Protein AF-A0A411YFC4-F1 (afdb_monomer_lite)

Radius of gyration: 18.9 Å; chains: 1; bounding box: 42×34×43 Å

pLDDT: mean 86.46, std 14.1, range [33.75, 98.25]

Structure (mmCIF, N/CA/C/O backbone):
data_AF-A0A411YFC4-F1
#
_entry.id   AF-A0A411YFC4-F1
#
loop_
_atom_site.group_PDB
_atom_site.id
_atom_site.type_symbol
_atom_site.label_atom_id
_atom_site.label_alt_id
_atom_site.label_comp_id
_atom_site.label_asym_id
_atom_site.label_entity_id
_atom_site.label_seq_id
_atom_site.pdbx_PDB_ins_code
_atom_site.Cartn_x
_atom_site.Cartn_y
_atom_site.Cartn_z
_atom_site.occupancy
_atom_site.B_iso_or_equiv
_atom_site.auth_seq_id
_atom_site.auth_comp_id
_atom_site.auth_asym_id
_atom_site.auth_atom_id
_atom_site.pdbx_PDB_model_num
ATOM 1 N N . MET A 1 1 ? -1.561 18.565 -4.125 1.00 37.03 1 MET A N 1
ATOM 2 C CA . MET A 1 1 ? -0.130 18.327 -4.409 1.00 37.03 1 MET A CA 1
ATOM 3 C C . MET A 1 1 ? 0.171 16.893 -3.989 1.00 37.03 1 MET A C 1
ATOM 5 O O . MET A 1 1 ? 0.021 16.588 -2.815 1.00 37.03 1 MET A O 1
ATOM 9 N N . HIS A 1 2 ? 0.459 15.991 -4.929 1.00 33.75 2 HIS A N 1
ATOM 10 C CA . HIS A 1 2 ? 0.832 14.615 -4.592 1.00 33.75 2 HIS A CA 1
ATOM 11 C C . HIS A 1 2 ? 2.279 14.623 -4.103 1.00 33.75 2 HIS A C 1
ATOM 13 O O . HIS A 1 2 ? 3.173 14.980 -4.867 1.00 33.75 2 HIS A O 1
ATOM 19 N N . ALA A 1 3 ? 2.502 14.278 -2.835 1.00 43.06 3 ALA A N 1
ATOM 20 C CA . ALA A 1 3 ? 3.841 14.029 -2.330 1.00 43.06 3 ALA A CA 1
ATOM 21 C C . ALA A 1 3 ? 4.404 12.824 -3.096 1.00 43.06 3 ALA A C 1
ATOM 23 O O . ALA A 1 3 ? 3.947 11.693 -2.928 1.00 43.06 3 ALA A O 1
ATOM 24 N N . LEU A 1 4 ? 5.339 13.087 -4.007 1.00 51.72 4 LEU A N 1
ATOM 25 C CA . LEU A 1 4 ? 6.214 12.061 -4.559 1.00 51.72 4 LEU A CA 1
ATOM 26 C C . LEU A 1 4 ? 6.879 11.351 -3.374 1.00 51.72 4 LEU A C 1
ATOM 28 O O . LEU A 1 4 ? 7.251 12.009 -2.402 1.00 51.72 4 LEU A O 1
ATOM 32 N N . ALA A 1 5 ? 7.026 10.029 -3.453 1.00 55.16 5 ALA A N 1
ATOM 33 C CA . ALA A 1 5 ? 7.815 9.233 -2.516 1.00 55.16 5 ALA A CA 1
ATOM 34 C C . ALA A 1 5 ? 9.312 9.579 -2.656 1.00 55.16 5 ALA A C 1
ATOM 36 O O . ALA A 1 5 ? 10.117 8.779 -3.120 1.00 55.16 5 ALA A O 1
ATOM 37 N N . GLY A 1 6 ? 9.675 10.822 -2.351 1.00 59.81 6 GLY A N 1
ATOM 38 C CA . GLY A 1 6 ? 11.044 11.292 -2.305 1.00 59.81 6 GLY A CA 1
ATOM 39 C C . GLY A 1 6 ? 11.630 10.972 -0.941 1.00 59.81 6 GLY A C 1
ATOM 40 O O . GLY A 1 6 ? 11.164 11.483 0.074 1.00 59.81 6 GLY A O 1
ATOM 41 N N . THR A 1 7 ? 12.659 10.135 -0.912 1.00 64.25 7 THR A N 1
ATOM 42 C CA . THR A 1 7 ? 13.536 10.010 0.253 1.00 64.25 7 THR A CA 1
ATOM 43 C C . THR A 1 7 ? 14.385 11.283 0.360 1.00 64.25 7 THR A C 1
ATOM 45 O O . THR A 1 7 ? 14.825 11.794 -0.677 1.00 64.25 7 THR A O 1
ATOM 48 N N . PRO A 1 8 ? 14.646 11.823 1.566 1.00 70.94 8 PRO A N 1
ATOM 49 C CA . PRO A 1 8 ? 15.629 12.890 1.729 1.00 70.94 8 PRO A CA 1
ATOM 50 C C . PRO A 1 8 ? 16.970 12.465 1.107 1.00 70.94 8 PRO A C 1
ATOM 52 O O . PRO A 1 8 ? 17.523 11.439 1.489 1.00 70.94 8 PRO A O 1
ATOM 55 N N . GLY A 1 9 ? 17.461 13.215 0.114 1.00 76.62 9 GLY A N 1
ATOM 56 C CA . GLY A 1 9 ? 18.673 12.867 -0.650 1.00 76.62 9 GLY A CA 1
ATOM 57 C C . GLY A 1 9 ? 18.444 12.094 -1.960 1.00 76.62 9 GLY A C 1
ATOM 58 O O . GLY A 1 9 ? 19.403 11.838 -2.683 1.00 76.62 9 GLY A O 1
ATOM 59 N N 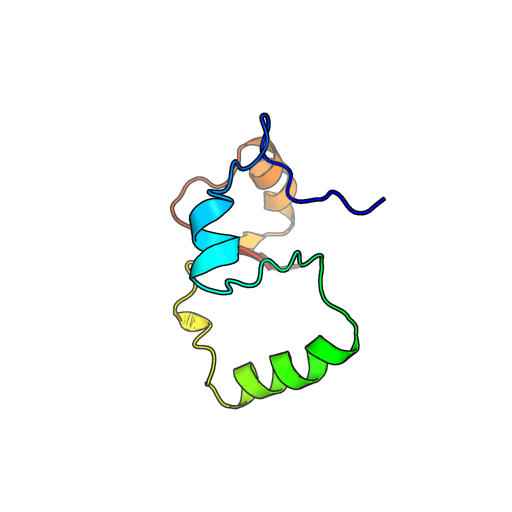. GLY A 1 10 ? 17.194 11.780 -2.314 1.00 79.75 10 GLY A N 1
ATOM 60 C CA . GLY A 1 10 ? 16.841 11.071 -3.547 1.00 79.75 10 GLY A CA 1
ATOM 61 C C . GLY A 1 10 ? 17.085 9.558 -3.488 1.00 79.75 10 GLY A C 1
ATOM 62 O O . GLY A 1 10 ? 17.446 9.004 -2.454 1.00 79.75 10 GLY A O 1
ATOM 63 N N . ALA A 1 11 ? 16.859 8.884 -4.617 1.00 82.81 11 ALA A N 1
ATOM 64 C CA . ALA A 1 11 ? 17.109 7.454 -4.800 1.00 82.81 11 ALA A CA 1
ATOM 65 C C . ALA A 1 11 ? 18.026 7.267 -6.025 1.00 82.81 11 ALA A C 1
ATOM 67 O O . ALA A 1 11 ? 17.523 7.244 -7.152 1.00 82.81 11 ALA A O 1
ATOM 68 N N . PRO A 1 12 ? 19.362 7.225 -5.849 1.00 88.50 12 PRO A N 1
ATOM 69 C CA . PRO A 1 12 ? 20.285 7.093 -6.971 1.00 88.50 12 PRO A CA 1
ATOM 70 C C . PRO A 1 12 ? 20.091 5.745 -7.674 1.00 88.50 12 PRO A C 1
ATOM 72 O O . PRO A 1 12 ? 19.947 4.707 -7.029 1.00 88.50 12 PRO A O 1
ATOM 75 N N . VAL A 1 13 ? 20.105 5.768 -9.007 1.00 90.75 13 VAL A N 1
ATOM 76 C CA . VAL A 1 13 ? 19.961 4.584 -9.863 1.00 90.75 13 VAL A CA 1
ATOM 77 C C . VAL A 1 13 ? 21.162 4.458 -10.793 1.00 90.75 13 VAL A C 1
ATOM 79 O O . VAL A 1 13 ? 21.693 5.461 -11.271 1.00 90.75 13 VAL A O 1
ATOM 82 N N . ASP A 1 14 ? 21.586 3.225 -11.072 1.00 96.06 14 ASP A N 1
ATOM 83 C CA . ASP A 1 14 ? 22.647 2.960 -12.044 1.00 96.06 14 ASP A CA 1
ATOM 84 C C . ASP A 1 14 ? 22.092 3.046 -13.475 1.00 96.06 14 ASP A C 1
ATOM 86 O O . ASP A 1 14 ? 21.413 2.137 -13.966 1.00 96.06 14 ASP A O 1
ATOM 90 N N . ALA A 1 15 ? 22.395 4.152 -14.155 1.00 95.12 15 ALA A N 1
ATOM 91 C CA . ALA A 1 15 ? 21.945 4.404 -15.519 1.00 95.12 15 ALA A CA 1
ATOM 92 C C . ALA A 1 15 ? 22.514 3.406 -16.546 1.00 95.12 15 ALA A C 1
ATOM 94 O O . ALA A 1 15 ? 21.842 3.125 -17.540 1.00 95.12 15 ALA A O 1
ATOM 95 N N . ASN A 1 16 ? 23.697 2.822 -16.309 1.00 97.88 16 ASN A N 1
ATOM 96 C CA . ASN A 1 16 ? 24.253 1.806 -17.207 1.00 97.88 16 ASN A CA 1
ATOM 97 C C . ASN A 1 16 ? 23.398 0.544 -17.181 1.00 97.88 16 ASN A C 1
ATOM 99 O O . ASN A 1 16 ? 23.109 -0.026 -18.232 1.00 97.88 16 ASN A O 1
ATOM 103 N N . LEU A 1 17 ? 22.951 0.121 -15.997 1.00 97.94 17 LEU A N 1
ATOM 104 C CA . LEU A 1 17 ? 22.065 -1.033 -15.886 1.00 97.94 17 LEU A CA 1
ATOM 105 C C . LEU A 1 17 ? 20.721 -0.772 -16.555 1.00 97.94 17 LEU A C 1
ATOM 107 O O . LEU A 1 17 ? 20.229 -1.643 -17.267 1.00 97.94 17 LEU A O 1
ATOM 111 N N . VAL A 1 18 ? 20.148 0.419 -16.370 1.00 96.81 18 VAL A N 1
ATOM 112 C CA . VAL A 1 18 ? 18.885 0.787 -17.022 1.00 96.81 18 VAL A CA 1
ATOM 113 C C . VAL A 1 18 ? 19.029 0.738 -18.541 1.00 96.81 18 VAL A C 1
ATOM 115 O O . VAL A 1 18 ? 18.213 0.100 -19.203 1.00 96.81 18 VAL A O 1
ATOM 118 N N . HIS A 1 19 ? 20.085 1.346 -19.085 1.00 96.81 19 HIS A N 1
ATOM 119 C CA . HIS A 1 19 ? 20.317 1.404 -20.524 1.00 96.81 19 HIS A CA 1
ATOM 120 C C . HIS A 1 19 ? 20.596 0.022 -21.127 1.00 96.81 19 HIS A C 1
ATOM 122 O O . HIS A 1 19 ? 19.867 -0.421 -22.010 1.00 96.81 19 HIS A O 1
ATOM 128 N N . TYR A 1 20 ? 21.611 -0.685 -20.627 1.00 98.25 20 TYR A N 1
ATOM 129 C CA . TYR A 1 20 ? 22.099 -1.914 -21.257 1.00 98.25 20 TYR A CA 1
ATOM 130 C C . TYR A 1 20 ? 21.276 -3.159 -20.922 1.00 98.25 20 TYR A C 1
ATOM 132 O O . TYR A 1 20 ? 21.366 -4.156 -21.635 1.00 98.25 20 TYR A O 1
ATOM 140 N N . ARG A 1 21 ? 20.471 -3.130 -19.851 1.00 97.62 21 ARG A N 1
ATOM 141 C CA . ARG A 1 21 ? 19.522 -4.212 -19.533 1.00 97.62 21 ARG A CA 1
ATOM 142 C C . ARG A 1 21 ? 18.077 -3.856 -19.864 1.00 97.62 21 ARG A C 1
ATOM 144 O O . ARG A 1 21 ? 17.191 -4.640 -19.541 1.00 97.62 21 ARG A O 1
ATOM 151 N N . HIS A 1 22 ? 17.844 -2.701 -20.489 1.00 96.12 22 HIS A N 1
ATOM 152 C CA . HIS A 1 22 ? 16.513 -2.210 -20.848 1.00 96.12 22 HIS A CA 1
ATOM 153 C C . HIS A 1 22 ? 15.526 -2.240 -19.666 1.00 96.12 22 HIS A C 1
ATOM 155 O O . HIS A 1 22 ? 14.380 -2.673 -19.797 1.00 96.12 22 HIS A O 1
ATOM 161 N N . LEU A 1 23 ? 15.976 -1.811 -18.483 1.00 97.31 23 LEU A N 1
ATOM 162 C CA . LEU A 1 23 ? 15.111 -1.773 -17.303 1.00 97.31 23 LEU A CA 1
ATOM 163 C C . LEU A 1 23 ? 14.108 -0.622 -17.426 1.00 97.31 23 LEU A C 1
ATOM 165 O O . LEU A 1 23 ? 14.434 0.451 -17.928 1.00 97.31 23 LEU A O 1
ATOM 169 N N . THR A 1 24 ? 12.891 -0.827 -16.921 1.00 95.56 24 THR A N 1
ATOM 170 C CA . THR A 1 24 ? 11.856 0.215 -16.872 1.00 95.56 24 THR A CA 1
ATOM 171 C C . THR A 1 24 ? 11.655 0.677 -15.434 1.00 95.56 24 THR A C 1
ATOM 173 O O . THR A 1 24 ? 11.385 -0.137 -14.552 1.00 95.56 24 THR A O 1
ATOM 176 N N . LEU A 1 25 ? 11.760 1.987 -15.200 1.00 90.94 25 LEU A N 1
ATOM 177 C CA . LEU A 1 25 ? 11.473 2.61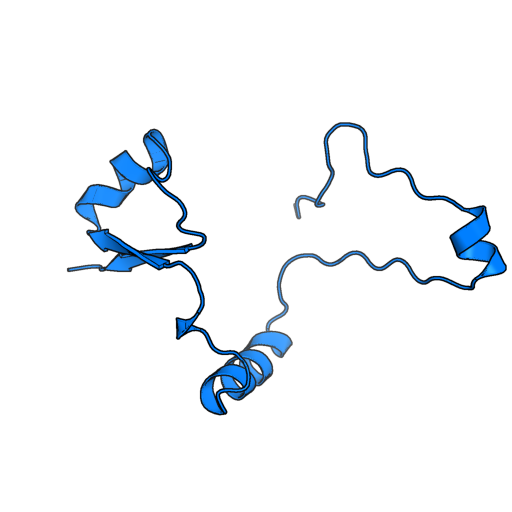8 -13.913 1.00 90.94 25 LEU A CA 1
ATOM 178 C C . LEU A 1 25 ? 10.127 3.340 -14.000 1.00 90.94 25 LEU A C 1
ATOM 180 O O . LEU A 1 25 ? 9.956 4.240 -14.820 1.00 90.94 25 LEU A O 1
ATOM 184 N N . VAL A 1 26 ? 9.173 2.948 -13.154 1.00 90.81 26 VAL A N 1
ATOM 185 C CA . VAL A 1 26 ? 7.824 3.529 -13.126 1.00 90.81 26 VAL A CA 1
ATOM 186 C C . VAL A 1 26 ? 7.536 4.064 -11.730 1.00 90.81 26 VAL A C 1
ATOM 188 O O . VAL A 1 26 ? 7.605 3.328 -10.749 1.00 90.81 26 VAL A O 1
ATOM 191 N N . GLY A 1 27 ? 7.192 5.348 -11.641 1.00 84.69 27 GLY A N 1
ATOM 192 C CA . GLY A 1 27 ? 6.634 5.925 -10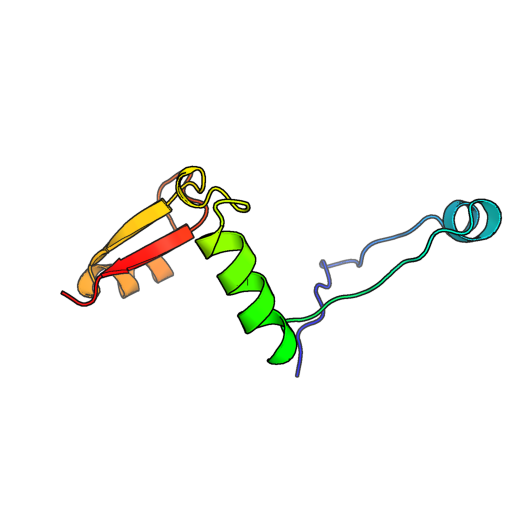.421 1.00 84.69 27 GLY A CA 1
ATOM 193 C C . GLY A 1 27 ? 5.154 5.569 -10.280 1.00 84.69 27 GLY A C 1
ATOM 194 O O . GLY A 1 27 ? 4.423 5.540 -11.268 1.00 84.69 27 GLY A O 1
ATOM 195 N N . SER A 1 28 ? 4.689 5.341 -9.053 1.00 84.00 28 SER A N 1
ATOM 196 C CA . SER A 1 28 ? 3.261 5.198 -8.756 1.00 84.00 28 SER A CA 1
ATOM 197 C C . SER A 1 28 ? 2.865 6.123 -7.613 1.00 84.00 28 SER A C 1
ATOM 199 O O . SER A 1 28 ? 3.648 6.359 -6.692 1.00 84.00 28 SER A O 1
ATOM 201 N N . THR A 1 29 ? 1.659 6.685 -7.687 1.00 84.38 29 THR A N 1
ATOM 202 C CA . THR A 1 29 ? 1.096 7.513 -6.619 1.00 84.38 29 THR A CA 1
ATOM 203 C C . THR A 1 29 ? -0.386 7.196 -6.462 1.00 84.38 29 THR A C 1
ATOM 205 O O . THR A 1 29 ? -1.154 7.200 -7.425 1.00 84.38 29 THR A O 1
ATOM 208 N N . GLY A 1 30 ? -0.790 6.904 -5.226 1.00 83.31 30 GLY A N 1
ATOM 209 C CA . GLY A 1 30 ? -2.176 6.588 -4.895 1.00 83.31 30 GLY A CA 1
ATOM 210 C C . GLY A 1 30 ? -2.763 5.408 -5.679 1.00 83.31 30 GLY A C 1
ATOM 211 O O . GLY A 1 30 ? -2.069 4.597 -6.287 1.00 83.31 30 GLY A O 1
ATOM 212 N N . SER A 1 31 ? -4.086 5.303 -5.635 1.00 86.19 31 SER A N 1
ATOM 213 C CA . SER A 1 31 ? -4.865 4.360 -6.436 1.00 86.19 31 SER A CA 1
ATOM 214 C C . SER A 1 31 ? -5.955 5.118 -7.181 1.00 86.19 31 SER A C 1
ATOM 216 O O . SER A 1 31 ? -6.609 5.990 -6.612 1.00 86.19 31 SER A O 1
ATOM 218 N N . ALA A 1 32 ? -6.158 4.787 -8.455 1.00 89.19 32 ALA A N 1
ATOM 219 C CA . ALA A 1 32 ? -7.265 5.310 -9.242 1.00 89.19 32 ALA A CA 1
ATOM 220 C C . ALA A 1 32 ? -8.557 4.542 -8.929 1.00 89.19 32 ALA A C 1
ATOM 222 O O . ALA A 1 32 ? -8.511 3.378 -8.532 1.00 89.19 32 ALA A O 1
ATOM 223 N N . LEU A 1 33 ? -9.717 5.159 -9.190 1.00 90.62 33 LEU A N 1
ATOM 224 C CA . LEU A 1 33 ? -11.027 4.530 -8.967 1.00 90.62 33 LEU A CA 1
ATOM 225 C C . LEU A 1 33 ? -11.148 3.154 -9.654 1.00 90.62 33 LEU A C 1
ATOM 227 O O . LEU A 1 33 ? -11.690 2.208 -9.088 1.00 90.62 33 LEU A O 1
ATOM 231 N N . LYS A 1 34 ? -10.552 3.013 -10.844 1.00 93.06 34 LYS A N 1
ATOM 232 C CA . LYS A 1 34 ? -10.526 1.756 -11.606 1.00 93.06 34 LYS A CA 1
ATOM 233 C C . LYS A 1 34 ? -9.787 0.598 -10.913 1.00 93.06 34 LYS A C 1
ATOM 235 O O . LYS A 1 34 ? -9.922 -0.535 -11.353 1.00 93.06 34 LYS A O 1
ATOM 240 N N . HIS A 1 35 ? -8.998 0.854 -9.866 1.00 94.31 35 HIS A N 1
ATOM 241 C CA . HIS A 1 35 ? -8.245 -0.185 -9.150 1.00 94.31 35 HIS A CA 1
ATOM 242 C C . HIS A 1 35 ? -9.054 -0.848 -8.024 1.00 94.31 35 HIS A C 1
ATOM 244 O O . HIS A 1 35 ? -8.719 -1.958 -7.619 1.00 94.31 35 HIS A O 1
ATOM 250 N N . TYR A 1 36 ? -10.121 -0.210 -7.527 1.00 94.12 36 TYR A N 1
ATOM 251 C CA . TYR A 1 36 ? -10.848 -0.712 -6.354 1.00 94.12 36 TYR A CA 1
ATOM 252 C C . TYR A 1 36 ? -11.636 -1.990 -6.644 1.00 94.12 36 TYR A C 1
ATOM 254 O O . TYR A 1 36 ? -11.546 -2.933 -5.866 1.00 94.12 36 TYR A O 1
ATOM 262 N N . LEU A 1 37 ? -12.373 -2.048 -7.761 1.00 95.56 37 LEU A N 1
ATOM 263 C CA . LEU A 1 37 ? -13.159 -3.239 -8.109 1.00 95.56 37 LEU A CA 1
ATOM 264 C C . LEU A 1 37 ? -12.273 -4.486 -8.299 1.00 95.56 37 LEU A C 1
ATOM 266 O O . LEU A 1 37 ? -12.550 -5.488 -7.640 1.00 95.56 37 LEU A O 1
ATOM 270 N N . PRO A 1 38 ? -11.168 -4.437 -9.076 1.00 95.88 38 PRO A N 1
ATOM 271 C CA . PRO A 1 38 ? -10.228 -5.557 -9.137 1.00 95.88 38 PRO A CA 1
ATOM 272 C C . PRO A 1 38 ? -9.622 -5.911 -7.774 1.00 95.88 38 PRO A C 1
ATOM 274 O O . PRO A 1 38 ? -9.489 -7.085 -7.444 1.00 95.88 38 PRO A O 1
ATOM 277 N N . GLY A 1 39 ? -9.280 -4.910 -6.954 1.00 95.12 39 GLY A N 1
ATOM 278 C CA . GLY A 1 39 ? -8.744 -5.140 -5.611 1.00 95.12 39 GLY A CA 1
ATOM 279 C C . GLY A 1 39 ? -9.715 -5.906 -4.707 1.00 95.12 39 GLY A C 1
ATOM 280 O O . GLY A 1 39 ? -9.316 -6.858 -4.041 1.00 95.12 39 GLY A O 1
ATOM 281 N N . LEU A 1 40 ? -10.998 -5.537 -4.726 1.00 95.00 40 LEU A N 1
ATOM 282 C CA . LEU A 1 40 ? -12.049 -6.242 -3.989 1.00 95.00 40 LEU A CA 1
ATOM 283 C C . LEU A 1 40 ? -12.225 -7.678 -4.479 1.00 95.00 40 LEU A C 1
ATOM 285 O O . LEU A 1 40 ? -12.387 -8.580 -3.665 1.00 95.00 40 LEU A O 1
ATOM 289 N N . GLU A 1 41 ? -12.162 -7.905 -5.789 1.00 97.06 41 GLU A N 1
ATOM 290 C CA . GLU A 1 41 ? -12.280 -9.245 -6.361 1.00 97.06 41 GLU A CA 1
ATOM 291 C C . GLU A 1 41 ? -11.133 -10.167 -5.926 1.00 97.06 41 GLU A C 1
ATOM 293 O O . GLU A 1 41 ? -11.370 -11.325 -5.580 1.00 97.06 41 GLU A O 1
ATOM 298 N N . LEU A 1 42 ? -9.901 -9.652 -5.872 1.00 96.94 42 LEU A N 1
ATOM 299 C CA . LEU A 1 42 ? -8.753 -10.399 -5.356 1.00 96.94 42 LEU A CA 1
ATOM 300 C C . LEU A 1 42 ? -8.962 -10.825 -3.898 1.00 96.94 42 LEU A C 1
ATOM 302 O O . LEU A 1 42 ? -8.685 -11.973 -3.548 1.00 96.94 42 LEU A O 1
ATOM 306 N N . VAL A 1 43 ? -9.478 -9.922 -3.061 1.00 95.88 43 VAL A N 1
ATOM 307 C CA . VAL A 1 43 ? -9.789 -10.214 -1.654 1.00 95.88 43 VAL A CA 1
ATOM 308 C C . VAL A 1 43 ? -10.928 -11.227 -1.546 1.00 95.88 43 VAL A C 1
ATOM 310 O O . VAL A 1 43 ? -10.794 -12.222 -0.841 1.00 95.88 43 VAL A O 1
ATOM 313 N N . ALA A 1 44 ? -12.024 -11.024 -2.279 1.00 96.38 44 ALA A N 1
ATOM 314 C CA . ALA A 1 44 ? -13.195 -11.900 -2.246 1.00 96.38 44 ALA A CA 1
ATOM 315 C C . ALA A 1 44 ? -12.873 -13.337 -2.685 1.00 96.38 44 ALA A C 1
ATOM 317 O O . ALA A 1 44 ? -13.449 -14.289 -2.165 1.00 96.38 44 ALA A O 1
ATOM 318 N N . ARG A 1 45 ? -11.932 -13.502 -3.622 1.00 97.19 45 ARG A N 1
ATOM 319 C CA . ARG A 1 45 ? -11.447 -14.810 -4.088 1.00 97.19 45 ARG A CA 1
ATOM 320 C C . ARG A 1 45 ? -10.373 -15.426 -3.181 1.00 97.19 45 ARG A C 1
ATOM 322 O O . ARG A 1 45 ? -9.872 -16.499 -3.501 1.00 97.19 45 ARG A O 1
ATOM 329 N N . GLY A 1 46 ? -9.981 -14.754 -2.097 1.00 95.06 46 GLY A N 1
ATOM 330 C CA . GLY A 1 46 ? -8.914 -15.213 -1.203 1.00 95.06 46 GLY A CA 1
ATOM 331 C C . GLY A 1 46 ? -7.518 -15.197 -1.836 1.00 95.06 46 GLY A C 1
ATOM 332 O O . GLY A 1 46 ? -6.606 -15.843 -1.330 1.00 95.06 46 GLY A O 1
ATOM 333 N N . LEU A 1 47 ? -7.326 -14.467 -2.941 1.00 96.69 47 LEU A N 1
ATOM 334 C CA . LEU A 1 47 ? -6.028 -14.349 -3.622 1.00 96.69 47 LEU A CA 1
ATOM 335 C C . LEU A 1 47 ? -5.069 -13.408 -2.881 1.00 96.69 47 LEU A C 1
ATOM 337 O O . LEU A 1 47 ? -3.865 -13.423 -3.131 1.00 96.69 47 LEU A O 1
ATOM 341 N N . VAL A 1 48 ? -5.602 -12.599 -1.962 1.00 95.25 48 VAL A N 1
ATOM 342 C CA . VAL A 1 48 ? -4.837 -11.772 -1.028 1.00 95.25 48 VAL A CA 1
ATOM 343 C C . VAL A 1 48 ? -5.194 -12.212 0.400 1.00 95.25 48 VAL A C 1
ATOM 345 O O . VAL A 1 48 ? -6.294 -11.897 0.856 1.00 95.25 48 VAL A O 1
ATOM 348 N N . PRO A 1 49 ? -4.298 -12.924 1.112 1.00 91.50 49 PRO A N 1
ATOM 349 C CA . PRO A 1 49 ? -4.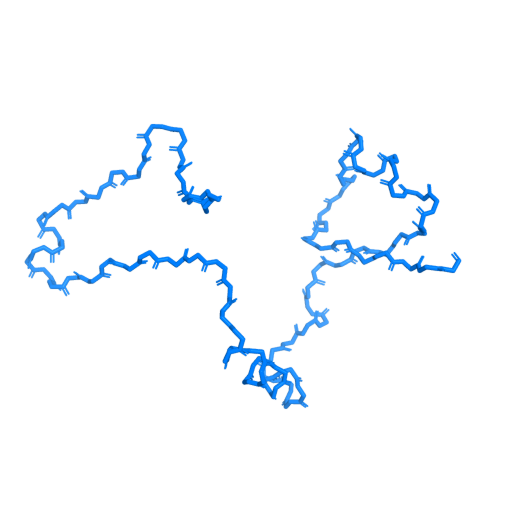558 -13.444 2.457 1.00 91.50 49 PRO A CA 1
ATOM 350 C C . PRO A 1 49 ? -4.415 -12.335 3.510 1.00 91.50 49 PRO A C 1
ATOM 352 O O . PRO A 1 49 ? -3.349 -12.148 4.108 1.00 91.50 49 PRO A O 1
ATOM 355 N N . LEU A 1 50 ? -5.477 -11.549 3.704 1.00 91.12 50 LEU A N 1
ATOM 356 C CA . LEU A 1 50 ? -5.486 -10.388 4.604 1.00 91.12 50 LEU A CA 1
ATOM 357 C C . LEU A 1 50 ? -5.280 -10.770 6.075 1.00 91.12 50 LEU A C 1
ATOM 359 O O . LEU A 1 50 ? -4.733 -9.983 6.840 1.00 91.12 50 LEU A O 1
ATOM 363 N N . GLU A 1 51 ? -5.653 -11.983 6.464 1.00 90.38 51 GLU A N 1
ATOM 364 C CA . GLU A 1 51 ? -5.462 -12.552 7.799 1.00 90.38 51 GLU A CA 1
ATOM 365 C C . GLU A 1 51 ? -3.987 -12.696 8.202 1.00 90.38 51 GLU A C 1
ATOM 367 O O . GLU A 1 51 ? -3.677 -12.795 9.386 1.00 90.38 51 GLU A O 1
ATOM 372 N N . ARG A 1 52 ? -3.061 -12.672 7.234 1.00 91.62 52 ARG A N 1
ATOM 373 C CA . ARG A 1 52 ? -1.614 -12.679 7.498 1.00 91.62 52 ARG A CA 1
ATOM 374 C C . ARG A 1 52 ? -1.056 -11.296 7.808 1.00 91.62 52 ARG A C 1
ATOM 376 O O . ARG A 1 52 ? 0.115 -11.193 8.171 1.00 91.62 52 ARG A O 1
ATOM 383 N N . LEU A 1 53 ? -1.843 -10.240 7.611 1.00 91.38 53 LEU A N 1
ATOM 384 C CA . LEU A 1 53 ? -1.415 -8.881 7.890 1.00 91.38 53 LEU A CA 1
ATOM 385 C C . LEU A 1 53 ? -1.315 -8.699 9.412 1.00 91.38 53 LEU A C 1
ATOM 387 O O . LEU A 1 53 ? -2.314 -8.910 10.099 1.00 91.38 53 LEU A O 1
ATOM 391 N N . PRO A 1 54 ? -0.156 -8.290 9.959 1.00 91.62 54 PRO A N 1
ATOM 392 C CA . PRO A 1 54 ? -0.057 -7.947 11.371 1.00 91.62 54 PRO A CA 1
ATOM 393 C C . PRO A 1 54 ? -0.953 -6.741 11.657 1.00 91.62 54 PRO A C 1
ATOM 395 O O . PRO A 1 54 ? -0.636 -5.612 11.266 1.00 91.62 54 PRO A O 1
ATOM 398 N N . VAL A 1 55 ? -2.095 -7.001 12.287 1.00 91.75 55 VAL A N 1
ATOM 399 C CA . VAL A 1 55 ? -3.129 -6.007 12.562 1.00 91.75 55 VAL A CA 1
ATOM 400 C C . VAL A 1 55 ? -3.342 -5.890 14.063 1.00 91.75 55 VAL A C 1
ATOM 402 O O . VAL A 1 55 ? -3.542 -6.895 14.740 1.00 91.75 55 VAL A O 1
ATOM 405 N N . GLU A 1 56 ? -3.365 -4.660 14.568 1.00 92.00 56 GLU A N 1
ATOM 406 C CA . GLU A 1 56 ? -3.914 -4.357 15.892 1.00 92.00 56 GLU A CA 1
ATOM 407 C C . GLU A 1 56 ? -5.292 -3.691 15.754 1.00 92.00 56 GLU A C 1
ATOM 409 O O . GLU A 1 56 ? -5.582 -3.031 14.750 1.00 92.00 56 GLU A O 1
ATOM 414 N N . GLN A 1 57 ? -6.151 -3.873 16.755 1.00 91.81 57 GLN A N 1
ATOM 415 C CA . GLN A 1 57 ? -7.457 -3.219 16.832 1.00 91.81 57 GLN A CA 1
ATOM 416 C C . GLN A 1 57 ? -7.485 -2.306 18.053 1.00 91.81 57 GLN A C 1
ATOM 418 O O . GLN A 1 57 ? -7.058 -2.728 19.124 1.00 91.81 57 GLN A O 1
ATOM 423 N N . VAL A 1 58 ? -7.981 -1.084 17.876 1.00 92.62 58 VAL A N 1
ATOM 424 C CA . VAL A 1 58 ? -8.097 -0.074 18.939 1.00 92.62 58 VAL A CA 1
ATOM 425 C C . VAL A 1 58 ? -9.492 0.547 18.930 1.00 92.62 58 VAL A C 1
ATOM 427 O O . VAL A 1 58 ? -10.142 0.605 17.875 1.00 92.62 58 VAL A O 1
ATOM 430 N N . GLY A 1 59 ? -9.947 1.000 20.092 1.00 95.12 59 GLY A N 1
ATOM 431 C CA . GLY A 1 59 ? -11.132 1.836 20.245 1.00 95.12 59 GLY A CA 1
ATOM 432 C C . GLY A 1 59 ? -10.934 3.221 19.631 1.00 95.12 59 GLY A C 1
ATOM 433 O O . GLY A 1 59 ? -9.809 3.675 19.397 1.00 95.12 59 GLY A O 1
ATOM 434 N N . LEU A 1 60 ? -12.039 3.896 19.314 1.00 95.06 60 LEU A N 1
ATOM 435 C CA . LEU A 1 60 ? -11.997 5.254 18.763 1.00 95.06 60 LEU A CA 1
ATOM 436 C C . LEU A 1 60 ? -11.413 6.268 19.763 1.00 95.06 60 LEU A C 1
ATOM 438 O O . LEU A 1 60 ? -10.723 7.204 19.364 1.00 95.06 60 LEU A O 1
ATOM 442 N N . ASP A 1 61 ? -11.675 6.061 21.047 1.00 94.62 61 ASP A N 1
ATOM 443 C CA . ASP A 1 61 ? -11.159 6.825 22.181 1.00 94.62 61 ASP A CA 1
ATOM 444 C C . ASP A 1 61 ? -9.634 6.720 22.335 1.00 94.62 61 ASP A C 1
ATOM 446 O O . ASP A 1 61 ? -8.996 7.686 22.744 1.00 94.62 61 ASP A O 1
ATOM 450 N N . GLU A 1 62 ? -9.035 5.604 21.919 1.00 91.81 62 GLU A N 1
ATOM 451 C CA . GLU A 1 62 ? -7.582 5.392 21.948 1.00 91.81 62 GLU A CA 1
ATOM 452 C C . GLU A 1 62 ? -6.838 6.072 20.779 1.00 91.81 62 GLU A C 1
ATOM 454 O O . GLU A 1 62 ? -5.611 6.196 20.805 1.00 91.81 62 GLU A O 1
ATOM 459 N N . VAL A 1 63 ? -7.540 6.507 19.723 1.00 91.81 63 VAL A N 1
ATOM 460 C CA . VAL A 1 63 ? -6.912 7.040 18.496 1.00 91.81 63 VAL A CA 1
ATOM 461 C C . VAL A 1 63 ? -5.986 8.237 18.755 1.00 91.81 63 VAL A C 1
ATOM 463 O O . VAL A 1 63 ? -4.880 8.228 18.204 1.00 91.81 63 VAL A O 1
ATOM 466 N N . PRO A 1 64 ? -6.359 9.256 19.557 1.00 92.31 64 PRO A N 1
ATOM 467 C CA . PRO A 1 64 ? -5.478 10.393 19.824 1.00 92.31 64 PRO A CA 1
ATOM 468 C C . PRO A 1 64 ? -4.139 9.968 20.438 1.00 92.31 64 PRO A C 1
ATOM 470 O O . PRO A 1 64 ? -3.082 10.371 19.946 1.00 92.31 64 PRO A O 1
ATOM 473 N N . ASP A 1 65 ? -4.178 9.092 21.443 1.00 90.44 65 ASP A N 1
ATOM 474 C CA . ASP A 1 65 ? 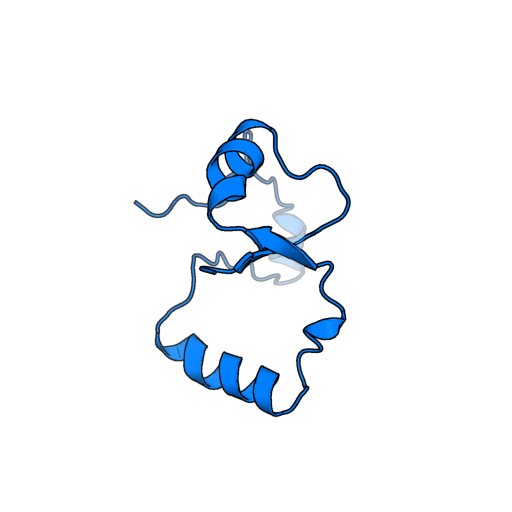-2.982 8.607 22.134 1.00 90.44 65 ASP A CA 1
ATOM 475 C C . ASP A 1 65 ? -2.100 7.761 21.214 1.00 90.44 65 ASP A C 1
ATOM 477 O O . ASP A 1 65 ? -0.873 7.885 21.240 1.00 90.44 65 ASP A O 1
ATOM 481 N N . ARG A 1 66 ? -2.707 6.940 20.351 1.00 87.81 66 ARG A N 1
ATOM 482 C CA . ARG A 1 66 ? -1.993 6.111 19.367 1.00 87.81 66 ARG A CA 1
ATOM 483 C C . ARG A 1 66 ? -1.310 6.937 18.282 1.00 87.81 66 ARG A C 1
ATOM 485 O O . ARG A 1 66 ? -0.215 6.585 17.850 1.00 87.81 66 ARG A O 1
ATOM 492 N N . LEU A 1 67 ? -1.927 8.035 17.847 1.00 88.31 67 LEU A N 1
ATOM 493 C CA . LEU A 1 67 ? -1.318 8.956 16.884 1.00 88.31 67 LEU A CA 1
ATOM 494 C C . LEU A 1 67 ? -0.170 9.758 17.507 1.00 88.31 67 LEU A C 1
ATOM 496 O O . LEU A 1 67 ? 0.825 10.006 16.828 1.00 88.31 67 LEU A O 1
ATOM 500 N N . ALA A 1 68 ? -0.295 10.147 18.778 1.00 90.44 68 ALA A N 1
ATOM 501 C CA . ALA A 1 68 ? 0.717 10.931 19.481 1.00 90.44 68 ALA A CA 1
ATOM 502 C C . ALA A 1 68 ? 1.941 10.099 19.890 1.00 90.44 68 ALA A C 1
ATOM 504 O O . ALA A 1 68 ? 3.073 10.558 19.749 1.00 90.44 68 ALA A O 1
ATOM 505 N N . ASN A 1 69 ? 1.720 8.876 20.378 1.00 84.38 69 ASN A N 1
ATOM 506 C CA . ASN A 1 69 ? 2.771 8.042 20.969 1.00 84.38 69 ASN A CA 1
ATOM 507 C C . ASN A 1 69 ? 3.267 6.924 20.035 1.00 84.38 69 ASN A C 1
ATOM 509 O O . ASN A 1 69 ? 4.208 6.210 20.377 1.00 84.38 69 ASN A O 1
ATOM 513 N N . GLY A 1 70 ? 2.677 6.804 18.842 1.00 70.06 70 GLY A N 1
ATOM 514 C CA . GLY A 1 70 ? 3.019 5.790 17.849 1.00 70.06 70 GLY A CA 1
ATOM 515 C C . GLY A 1 70 ? 2.559 4.375 18.236 1.00 70.06 70 GLY A C 1
ATOM 516 O O . GLY A 1 70 ? 2.132 4.123 19.365 1.00 70.06 70 GLY A O 1
ATOM 517 N N . PRO A 1 71 ? 2.609 3.415 17.297 1.00 64.38 71 PRO A N 1
ATOM 518 C CA . PRO A 1 71 ? 2.279 2.027 17.597 1.00 64.38 71 PRO A CA 1
ATOM 519 C C . PRO A 1 71 ? 3.311 1.426 18.563 1.00 64.38 71 PRO A C 1
ATOM 521 O O . PRO A 1 71 ? 4.516 1.505 18.335 1.00 64.38 71 PRO A O 1
ATOM 524 N N . ALA A 1 72 ? 2.839 0.769 19.624 1.00 60.31 72 ALA A N 1
ATOM 525 C CA . ALA A 1 72 ? 3.683 0.150 20.650 1.00 60.31 72 ALA A CA 1
ATOM 526 C C . ALA A 1 72 ? 4.318 -1.195 20.222 1.00 60.31 72 ALA A C 1
ATOM 528 O O . ALA A 1 72 ? 4.916 -1.881 21.050 1.00 60.31 72 ALA A O 1
ATOM 529 N N . GLY A 1 73 ? 4.180 -1.625 18.961 1.00 63.53 73 GLY A N 1
ATOM 530 C CA . GLY A 1 73 ? 4.501 -3.001 18.574 1.00 63.53 73 GLY A CA 1
ATOM 531 C C . GLY A 1 73 ? 4.702 -3.253 17.081 1.00 63.53 73 GLY A C 1
ATOM 532 O O . GLY A 1 73 ? 4.771 -2.339 16.267 1.00 63.53 73 GLY A O 1
ATOM 533 N N . SER A 1 74 ? 4.784 -4.538 16.730 1.00 76.31 74 SER A N 1
ATOM 534 C CA . SER A 1 74 ? 5.058 -5.078 15.387 1.00 76.31 74 SER A CA 1
ATOM 535 C C . SER A 1 74 ? 3.882 -4.999 14.398 1.00 76.31 74 SER A C 1
ATOM 537 O O . SER A 1 74 ? 3.921 -5.637 13.342 1.00 76.31 74 SER A O 1
ATOM 539 N N . ALA A 1 75 ? 2.822 -4.257 14.730 1.00 86.06 75 ALA A N 1
ATOM 540 C CA . ALA A 1 75 ? 1.650 -4.127 13.875 1.00 86.06 75 ALA A CA 1
ATOM 541 C C . ALA A 1 75 ? 1.987 -3.305 12.623 1.00 86.06 75 ALA A C 1
ATOM 543 O O . ALA A 1 75 ? 2.561 -2.221 12.706 1.00 86.06 75 ALA A O 1
ATOM 544 N N . LEU A 1 76 ? 1.599 -3.813 11.451 1.00 89.19 76 LEU A N 1
ATOM 545 C CA . LEU A 1 76 ? 1.755 -3.105 10.178 1.00 89.19 76 LEU A CA 1
ATOM 546 C C . LEU A 1 76 ? 0.537 -2.221 9.878 1.00 89.19 76 LEU A C 1
ATOM 548 O O . LEU A 1 76 ? 0.640 -1.235 9.147 1.00 89.19 76 LEU A O 1
ATOM 552 N N . LYS A 1 77 ? -0.632 -2.580 10.420 1.00 90.69 77 LYS A N 1
ATOM 553 C CA . LYS A 1 77 ? -1.888 -1.862 10.212 1.00 90.69 77 LYS A CA 1
ATOM 554 C C . LYS A 1 77 ? -2.715 -1.808 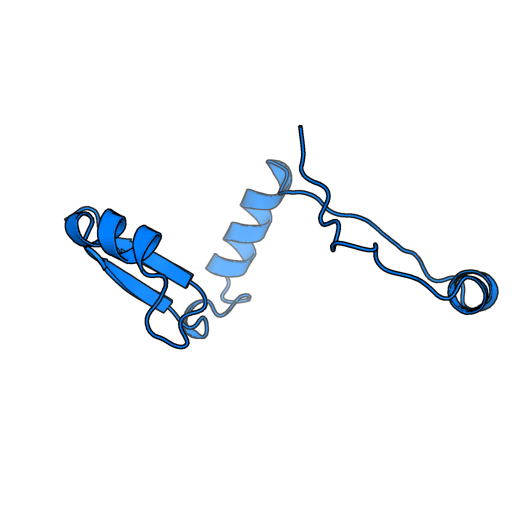11.496 1.00 90.69 77 LYS A C 1
ATOM 556 O O . LYS A 1 77 ? -2.963 -2.828 12.122 1.00 90.69 77 LYS A O 1
ATOM 561 N N . THR A 1 78 ? -3.225 -0.630 11.824 1.00 91.81 78 THR A N 1
ATOM 562 C CA . THR A 1 78 ? -4.187 -0.438 12.917 1.00 91.81 78 THR A CA 1
ATOM 563 C C . THR A 1 78 ? -5.598 -0.327 12.337 1.00 91.81 78 THR A C 1
ATOM 565 O O . THR A 1 78 ? -5.818 0.401 11.361 1.00 91.81 78 THR A O 1
ATOM 568 N N . ILE A 1 79 ? -6.553 -1.059 12.911 1.00 93.50 79 ILE A N 1
ATOM 569 C CA . ILE A 1 79 ? -7.987 -0.944 12.616 1.00 93.50 79 ILE A CA 1
ATOM 570 C C . ILE A 1 79 ? -8.670 -0.262 13.799 1.00 93.50 79 ILE A C 1
ATOM 572 O O . ILE A 1 79 ? -8.603 -0.748 14.924 1.00 93.50 79 ILE A O 1
ATOM 576 N N . VAL A 1 80 ? -9.366 0.839 13.528 1.00 94.75 80 VAL A N 1
ATOM 577 C CA . VAL A 1 80 ? -10.165 1.548 14.533 1.00 94.75 80 VAL A CA 1
ATOM 578 C C . VAL A 1 80 ? -11.578 0.978 14.542 1.00 94.75 80 VAL A C 1
ATOM 580 O O . VAL A 1 80 ? -12.223 0.888 13.492 1.00 94.75 80 VAL A O 1
ATOM 583 N N . ARG A 1 81 ? -12.066 0.598 15.721 1.00 95.56 81 ARG A N 1
ATOM 584 C CA . ARG A 1 81 ? -13.452 0.178 15.935 1.00 95.56 81 ARG A CA 1
ATOM 585 C C . ARG A 1 81 ? -14.259 1.375 16.457 1.00 95.56 81 ARG A C 1
ATOM 587 O O . ARG A 1 81 ? -13.907 1.913 17.498 1.00 95.56 81 ARG A O 1
ATOM 594 N N . PRO A 1 82 ? -15.318 1.811 15.751 1.00 88.44 82 PRO A N 1
ATOM 595 C CA . PRO A 1 82 ? -16.102 2.993 16.125 1.00 88.44 82 PRO A CA 1
ATOM 596 C C . PRO A 1 82 ? -17.133 2.732 17.247 1.00 88.44 82 PRO A C 1
ATOM 598 O O . PRO A 1 82 ? -18.174 3.381 17.262 1.00 88.44 82 PRO A O 1
ATOM 601 N N . GLY A 1 83 ? -16.885 1.754 18.124 1.00 76.75 83 GLY A N 1
ATOM 602 C CA . GLY A 1 83 ? -17.789 1.340 19.205 1.00 76.75 83 GLY A CA 1
ATOM 603 C C . GLY A 1 83 ? -17.335 1.840 20.562 1.00 76.75 83 GLY A C 1
ATOM 604 O O . GLY A 1 83 ? -16.104 1.974 20.725 1.00 76.75 83 GLY A O 1
#

Secondary structure (DSSP, 8-state):
-----PPTT-----HHHHHHTT-------S--GGGHHHHHHHHHTTSS-GGGS-EEEEESTTHHHHHHH--SSS-SEEEEE--

Organism: NCBI:txid1670831

Sequence (83 aa):
MHALAGTPGGAPVDANLVHYRHLTLVGSTGSALKHYLPGLELVARGLVPLERLPVEQVGLDEVPDRLANGPAGSALKTIVRPG

Foldseek 3Di:
DFPFPADVVGDDDDVVCCVPVVDDDDGDTDDDPVVVVVVVVCVVVCVDVCVPQQEDEDEPVCVVVCVVVPDPDDHPYYHYDPD